Protein AF-A0A1V4AH79-F1 (afdb_monomer_lite)

Structure (mmCIF, N/CA/C/O backbone):
data_AF-A0A1V4AH79-F1
#
_entry.id   AF-A0A1V4AH79-F1
#
loop_
_atom_site.group_PDB
_atom_site.id
_atom_site.type_symbol
_atom_site.label_atom_id
_atom_site.label_alt_id
_atom_site.label_comp_id
_atom_site.label_asym_id
_atom_site.label_entity_id
_atom_site.label_seq_id
_atom_site.pdbx_PDB_ins_code
_atom_site.Cartn_x
_atom_site.Cartn_y
_atom_site.Cartn_z
_atom_site.occupancy
_atom_site.B_iso_or_equiv
_atom_site.auth_seq_id
_atom_site.auth_comp_id
_atom_site.auth_asym_id
_atom_site.auth_atom_id
_atom_site.pdbx_PDB_model_num
ATOM 1 N N . TYR A 1 1 ? -4.009 13.732 8.022 1.00 62.44 1 TYR A N 1
ATOM 2 C CA . TYR A 1 1 ? -5.331 13.112 8.260 1.00 62.44 1 TYR A CA 1
ATOM 3 C C . TYR A 1 1 ? -5.252 11.619 8.585 1.00 62.44 1 TYR A C 1
ATOM 5 O O . TYR A 1 1 ? -5.806 11.231 9.603 1.00 62.44 1 TYR A O 1
ATOM 13 N N . LEU A 1 2 ? -4.530 10.785 7.819 1.00 69.25 2 LEU A N 1
ATOM 14 C CA . LEU A 1 2 ? -4.460 9.327 8.056 1.00 69.25 2 LEU A CA 1
ATOM 15 C C . LEU A 1 2 ? -4.054 8.887 9.489 1.00 69.25 2 LEU A C 1
ATOM 17 O O . LEU A 1 2 ? -4.717 8.007 10.032 1.00 69.25 2 LEU A O 1
ATOM 21 N N . PRO A 1 3 ? -3.061 9.515 10.162 1.00 68.19 3 PRO A N 1
ATOM 22 C CA . PRO A 1 3 ? -2.708 9.145 11.539 1.00 68.19 3 PRO A CA 1
ATOM 23 C C . PRO A 1 3 ? -3.833 9.385 12.555 1.00 68.19 3 PRO A C 1
ATOM 25 O O . PRO A 1 3 ? -3.906 8.702 13.571 1.00 68.19 3 PRO A O 1
ATOM 28 N N . PHE A 1 4 ? -4.704 10.363 12.294 1.00 75.69 4 PHE A N 1
ATOM 29 C CA . PHE A 1 4 ? -5.858 10.644 13.145 1.00 75.69 4 PHE A CA 1
ATOM 30 C C . PHE A 1 4 ? -6.943 9.580 12.949 1.00 75.69 4 PHE A C 1
ATOM 32 O O . PHE A 1 4 ? -7.490 9.090 13.930 1.00 75.69 4 PHE A O 1
ATOM 39 N N . ALA A 1 5 ? -7.170 9.154 11.700 1.00 77.81 5 ALA A N 1
ATOM 40 C CA . ALA A 1 5 ? -8.139 8.111 11.371 1.00 77.81 5 ALA A CA 1
ATOM 41 C C . ALA A 1 5 ? -7.821 6.772 12.057 1.00 77.81 5 ALA A C 1
ATOM 43 O O . ALA A 1 5 ? -8.725 6.138 12.588 1.00 77.81 5 ALA A O 1
ATOM 44 N N . LEU A 1 6 ? -6.543 6.369 12.114 1.00 86.56 6 LEU A N 1
ATOM 45 C CA . LEU A 1 6 ? -6.133 5.141 12.813 1.00 86.56 6 LEU A CA 1
ATOM 46 C C . LEU A 1 6 ? -6.362 5.207 14.328 1.00 86.56 6 LEU A C 1
ATOM 48 O O . LEU A 1 6 ? -6.614 4.181 14.946 1.00 86.56 6 LEU A O 1
ATOM 52 N N . LYS A 1 7 ? -6.287 6.393 14.940 1.00 87.25 7 LYS A N 1
ATOM 53 C CA . LYS A 1 7 ? -6.511 6.564 16.385 1.00 87.25 7 LYS A CA 1
ATOM 54 C C . LYS A 1 7 ? -7.988 6.692 16.757 1.00 87.25 7 LYS A C 1
ATOM 56 O O . LYS A 1 7 ? -8.327 6.518 17.922 1.00 87.25 7 LYS A O 1
ATOM 61 N N . SER A 1 8 ? -8.852 7.020 15.798 1.00 88.19 8 SER A N 1
ATOM 62 C CA . SER A 1 8 ? -10.275 7.278 16.039 1.00 88.19 8 SER A CA 1
ATOM 63 C C . SER A 1 8 ? -11.178 6.061 15.825 1.00 88.19 8 SER A C 1
ATOM 65 O O . SER A 1 8 ? -12.380 6.164 16.051 1.00 88.19 8 SER A O 1
ATOM 67 N N . VAL A 1 9 ? -10.642 4.931 15.351 1.00 90.94 9 VAL A N 1
ATOM 68 C CA . VAL A 1 9 ? -11.420 3.723 15.032 1.00 90.94 9 VAL A CA 1
ATOM 69 C C . VAL A 1 9 ? -10.806 2.477 15.662 1.00 90.94 9 VAL A C 1
ATOM 71 O O . VAL A 1 9 ? -9.594 2.399 15.853 1.00 90.94 9 VAL A O 1
ATOM 74 N N . GLY A 1 10 ? -11.643 1.472 15.937 1.00 93.19 10 GLY A N 1
ATOM 75 C CA . GLY A 1 10 ? -11.175 0.171 16.424 1.00 93.19 10 GLY A CA 1
ATOM 76 C C . GLY A 1 10 ? -10.335 -0.581 15.388 1.00 93.19 10 GLY A C 1
ATOM 77 O O . GLY A 1 10 ? -9.312 -1.152 15.743 1.00 93.19 10 GLY A O 1
ATOM 78 N N . HIS A 1 11 ? -10.729 -0.537 14.109 1.00 94.44 11 HIS A N 1
ATOM 79 C CA . HIS A 1 11 ? -9.986 -1.140 12.998 1.00 94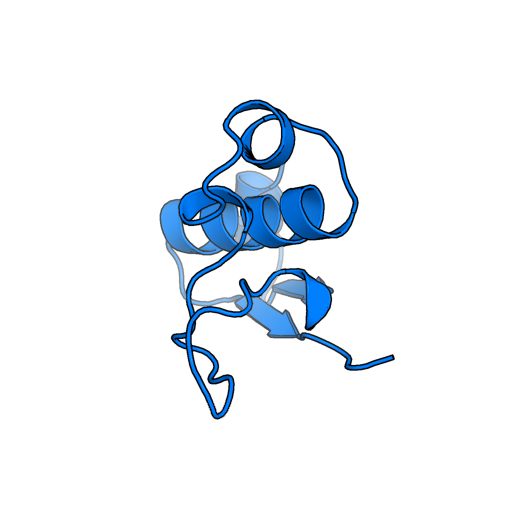.44 11 HIS A CA 1
ATOM 80 C C . HIS A 1 11 ? -10.216 -0.373 11.694 1.00 94.44 11 HIS A C 1
ATOM 82 O O . HIS A 1 11 ? -11.348 0.003 11.388 1.00 94.44 11 HIS A O 1
ATOM 88 N N . TYR A 1 12 ? -9.159 -0.147 10.918 1.00 94.56 12 TYR A N 1
ATOM 89 C CA . TYR A 1 12 ? -9.200 0.606 9.666 1.00 94.56 12 TYR A CA 1
ATOM 90 C C . TYR A 1 12 ? -8.988 -0.300 8.449 1.00 94.56 12 TYR A C 1
ATOM 92 O O . TYR A 1 12 ? -7.984 -1.000 8.339 1.00 94.56 12 TYR A O 1
ATOM 100 N N . ILE A 1 13 ? -9.906 -0.262 7.487 1.00 94.69 13 ILE A N 1
ATOM 101 C CA . ILE A 1 13 ? -9.779 -1.032 6.245 1.00 94.69 13 ILE A CA 1
ATOM 102 C C . ILE A 1 13 ? -9.329 -0.097 5.125 1.00 94.69 13 ILE A C 1
ATOM 104 O O . ILE A 1 13 ? -10.023 0.859 4.782 1.00 94.69 13 ILE A O 1
ATOM 108 N N . TYR A 1 14 ? -8.177 -0.399 4.529 1.00 95.00 14 TYR A N 1
ATOM 109 C CA . TYR A 1 14 ? -7.662 0.312 3.366 1.00 95.00 14 TYR A CA 1
ATOM 110 C C . TYR A 1 14 ? -7.926 -0.478 2.087 1.00 95.00 14 TYR A C 1
ATOM 112 O O . TYR A 1 14 ? -7.416 -1.584 1.903 1.00 95.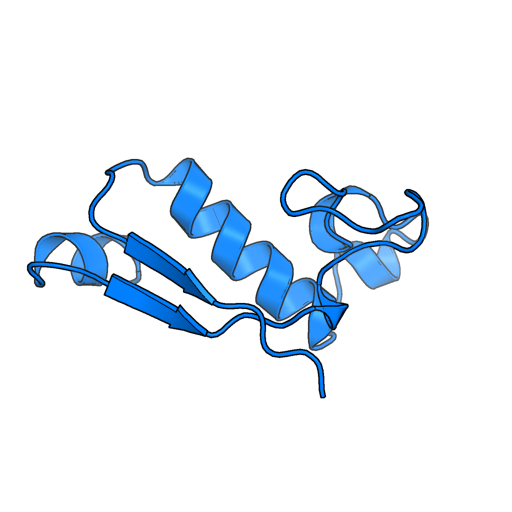00 14 TYR A O 1
ATOM 120 N N . LEU A 1 15 ? -8.700 0.115 1.179 1.00 95.75 15 LEU A N 1
ATOM 121 C CA . LEU A 1 15 ? -8.970 -0.455 -0.138 1.00 95.75 15 LEU A CA 1
ATOM 122 C C . LEU A 1 15 ? -7.864 -0.052 -1.120 1.00 95.75 15 LEU A C 1
ATOM 124 O O . LEU A 1 15 ? -7.869 1.053 -1.677 1.00 95.75 15 LEU A O 1
ATOM 128 N N . SER A 1 16 ? -6.922 -0.966 -1.321 1.00 96.06 16 SER A N 1
ATOM 129 C CA . SER A 1 16 ? -5.851 -0.884 -2.310 1.00 96.06 16 SER A CA 1
ATOM 130 C C . SER A 1 16 ? -6.248 -1.608 -3.609 1.00 96.06 16 SER A C 1
ATOM 132 O O . SER A 1 16 ? -7.430 -1.729 -3.926 1.00 96.06 16 SER A O 1
ATOM 134 N N . SER A 1 17 ? -5.276 -2.048 -4.406 1.00 96.25 17 SER A N 1
ATOM 135 C CA . SER A 1 17 ? -5.476 -2.795 -5.646 1.00 96.25 17 SER A CA 1
ATOM 136 C C . SER A 1 17 ? -4.279 -3.699 -5.926 1.00 96.25 17 SER A C 1
ATOM 138 O O . SER A 1 17 ? -3.148 -3.333 -5.614 1.00 96.25 17 SER A O 1
ATOM 140 N N . TYR A 1 18 ? -4.511 -4.844 -6.578 1.00 95.44 18 TYR A N 1
ATOM 141 C CA . TYR A 1 18 ? -3.427 -5.692 -7.092 1.00 95.44 18 TYR A CA 1
ATOM 142 C C . TYR A 1 18 ? -2.489 -4.934 -8.051 1.00 95.44 18 TYR A C 1
ATOM 144 O O . TYR A 1 18 ? -1.304 -5.242 -8.119 1.00 95.44 18 TYR A O 1
ATOM 152 N N . ARG A 1 19 ? -2.992 -3.893 -8.738 1.00 96.06 19 ARG A N 1
ATOM 153 C CA . ARG A 1 19 ? -2.208 -3.066 -9.670 1.00 96.06 19 ARG A CA 1
ATOM 154 C C . ARG A 1 19 ? -1.102 -2.264 -8.992 1.00 96.06 19 ARG A C 1
ATOM 156 O O . ARG A 1 19 ? -0.288 -1.687 -9.696 1.00 96.06 19 ARG A O 1
ATOM 163 N N . ALA A 1 20 ? -1.086 -2.189 -7.659 1.00 96.88 20 ALA A N 1
ATOM 164 C CA . ALA A 1 20 ? -0.019 -1.528 -6.917 1.00 96.88 20 ALA A CA 1
ATOM 165 C C . ALA A 1 20 ? 1.306 -2.311 -6.957 1.00 96.88 20 ALA A C 1
ATOM 167 O O . ALA A 1 20 ? 2.356 -1.711 -6.721 1.00 96.88 20 ALA A O 1
ATOM 168 N N . TYR A 1 21 ? 1.265 -3.616 -7.247 1.00 96.94 21 TYR A N 1
ATOM 169 C CA . TYR A 1 21 ? 2.456 -4.450 -7.374 1.00 96.94 21 TYR A CA 1
ATOM 170 C C . TYR A 1 21 ? 3.203 -4.192 -8.679 1.00 96.94 21 TYR A C 1
ATOM 172 O O . TYR A 1 21 ? 2.599 -3.955 -9.724 1.00 96.94 21 TYR A O 1
ATOM 180 N N . ASP A 1 22 ? 4.527 -4.266 -8.601 1.00 96.25 22 ASP A N 1
ATOM 181 C CA . ASP A 1 22 ? 5.404 -4.280 -9.763 1.00 96.25 22 ASP A CA 1
ATOM 182 C C . ASP A 1 22 ? 5.541 -5.710 -10.302 1.00 96.25 22 ASP A C 1
ATOM 184 O O . ASP A 1 22 ? 5.512 -6.695 -9.561 1.00 96.25 22 ASP A O 1
ATOM 188 N N . ASN A 1 23 ? 5.729 -5.827 -11.610 1.00 94.31 23 ASN A N 1
ATOM 189 C CA . ASN A 1 23 ? 5.784 -7.089 -12.337 1.00 94.31 23 ASN A CA 1
ATOM 190 C C . ASN A 1 23 ? 7.184 -7.732 -12.283 1.00 94.31 23 ASN A C 1
ATOM 192 O O . ASN A 1 23 ? 7.691 -8.233 -13.28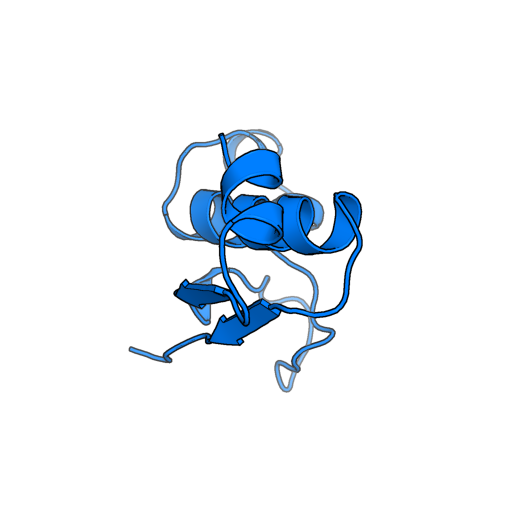4 1.00 94.31 23 ASN A O 1
ATOM 196 N N . LYS A 1 24 ? 7.843 -7.654 -11.121 1.00 94.62 24 LYS A N 1
ATOM 197 C CA . LYS A 1 24 ? 9.222 -8.127 -10.902 1.00 94.62 24 LYS A CA 1
ATOM 198 C C . LYS A 1 24 ? 9.301 -9.474 -10.180 1.00 94.62 24 LYS A C 1
ATOM 200 O O . LYS A 1 24 ? 10.369 -10.077 -10.149 1.00 94.62 24 LYS A O 1
ATOM 205 N N . GLU A 1 25 ? 8.198 -9.952 -9.605 1.00 95.69 25 GLU A N 1
ATOM 206 C CA . GLU A 1 25 ? 8.123 -11.232 -8.891 1.00 95.69 25 GLU A CA 1
ATOM 207 C C . GLU A 1 25 ? 6.958 -12.081 -9.416 1.00 95.69 25 GLU A C 1
ATOM 209 O O . GLU A 1 25 ? 5.845 -11.585 -9.599 1.00 95.69 25 GLU A O 1
ATOM 214 N N . HIS A 1 26 ? 7.214 -13.377 -9.630 1.00 95.19 26 HIS A N 1
ATOM 215 C CA . HIS A 1 26 ? 6.229 -14.344 -10.109 1.00 95.19 26 HIS A CA 1
ATOM 216 C C . HIS A 1 26 ? 6.332 -15.671 -9.328 1.00 95.19 26 HIS A C 1
ATOM 218 O O . HIS A 1 26 ? 7.413 -16.260 -9.290 1.00 95.19 26 HIS A O 1
ATOM 224 N N . PRO A 1 27 ? 5.233 -16.188 -8.743 1.00 93.81 27 PRO A N 1
ATOM 225 C CA . PRO A 1 27 ? 3.917 -15.551 -8.653 1.00 93.81 27 PRO A CA 1
ATOM 226 C C . PRO A 1 27 ? 3.952 -14.290 -7.777 1.00 93.81 27 PRO A C 1
ATOM 228 O O . PRO A 1 27 ? 4.777 -14.194 -6.873 1.00 93.81 27 PRO A O 1
ATOM 231 N N . VAL A 1 28 ? 3.039 -13.349 -8.034 1.00 94.88 28 VAL A N 1
ATOM 232 C CA . VAL A 1 28 ? 2.863 -12.157 -7.188 1.00 94.88 28 VAL A CA 1
ATOM 233 C C . VAL A 1 28 ? 2.370 -12.590 -5.805 1.00 94.88 28 VAL A C 1
ATOM 235 O O . VAL A 1 28 ? 1.463 -13.416 -5.695 1.00 94.88 28 VAL A O 1
ATOM 238 N N . ARG A 1 29 ? 2.972 -12.030 -4.756 1.00 95.31 29 ARG A N 1
ATOM 239 C CA . ARG A 1 29 ? 2.699 -12.301 -3.338 1.00 95.31 29 ARG A CA 1
ATOM 240 C C . ARG A 1 29 ? 2.438 -11.000 -2.590 1.00 95.31 29 ARG A C 1
ATOM 242 O O . ARG A 1 29 ? 2.748 -9.911 -3.065 1.00 95.31 29 ARG A O 1
ATOM 249 N N . GLU A 1 30 ? 1.949 -11.088 -1.359 1.00 93.62 30 GLU A N 1
ATOM 250 C CA . GLU A 1 30 ? 1.715 -9.910 -0.522 1.00 93.62 30 GLU A CA 1
ATOM 251 C C . GLU A 1 30 ? 3.002 -9.151 -0.170 1.00 93.62 30 GLU A C 1
ATOM 253 O O . GLU A 1 30 ? 2.947 -7.954 0.132 1.00 93.62 30 GLU A O 1
ATOM 258 N N . SER A 1 31 ? 4.140 -9.849 -0.230 1.00 94.31 31 SER A N 1
ATOM 259 C CA . SER A 1 31 ? 5.499 -9.327 -0.069 1.00 94.31 31 SER A CA 1
ATOM 260 C C . SER A 1 31 ? 6.093 -8.733 -1.344 1.00 94.31 31 SER A C 1
ATOM 262 O O . SER A 1 31 ? 7.187 -8.173 -1.279 1.00 94.31 31 SER A O 1
ATOM 264 N N . SER A 1 32 ? 5.416 -8.871 -2.486 1.00 96.38 32 SER A N 1
ATOM 265 C CA . SER A 1 32 ? 5.943 -8.402 -3.760 1.00 96.38 32 SER A CA 1
ATOM 266 C C . SER A 1 32 ? 6.123 -6.887 -3.773 1.00 96.38 32 SER A C 1
ATOM 268 O O . SER A 1 32 ? 5.393 -6.151 -3.096 1.00 96.38 32 SER A O 1
ATOM 270 N N . PRO A 1 33 ? 7.120 -6.403 -4.526 1.00 96.56 33 PRO A N 1
ATOM 271 C CA . PRO A 1 33 ? 7.472 -4.996 -4.525 1.00 96.56 33 PRO A CA 1
ATOM 272 C C . PRO A 1 33 ? 6.329 -4.134 -5.072 1.00 96.56 33 PRO A C 1
ATOM 274 O O . PRO A 1 33 ? 5.625 -4.517 -6.004 1.00 96.56 33 PRO A O 1
ATOM 277 N N . LEU A 1 34 ? 6.145 -2.949 -4.486 1.00 96.94 34 LEU A N 1
ATOM 278 C CA . LEU A 1 34 ? 5.164 -1.968 -4.951 1.00 96.94 34 LEU A CA 1
ATOM 279 C C . LEU A 1 34 ? 5.780 -1.054 -6.012 1.00 96.94 34 LEU A C 1
ATOM 281 O O . LEU A 1 34 ? 6.938 -0.642 -5.884 1.00 96.94 34 LEU A O 1
ATOM 285 N N . LEU A 1 35 ? 4.990 -0.648 -7.006 1.00 97.00 35 LEU A N 1
ATOM 286 C CA . LEU A 1 35 ? 5.422 0.264 -8.073 1.00 97.00 35 LEU A CA 1
ATOM 287 C C . LEU A 1 35 ? 5.933 1.603 -7.537 1.00 97.00 35 LEU A C 1
ATOM 289 O O . LEU A 1 35 ? 6.853 2.172 -8.112 1.00 97.00 35 LEU A O 1
ATOM 293 N N . CYS A 1 36 ? 5.389 2.091 -6.417 1.00 96.19 36 CYS A N 1
ATOM 294 C CA . CYS A 1 36 ? 5.847 3.338 -5.801 1.00 96.19 36 CYS A CA 1
ATOM 295 C C . CYS A 1 36 ? 7.310 3.291 -5.327 1.00 96.19 36 CYS A C 1
ATOM 297 O O . CYS A 1 36 ? 7.937 4.340 -5.213 1.00 96.19 36 CYS A O 1
ATOM 299 N N . ASP A 1 37 ? 7.852 2.096 -5.078 1.00 94.44 37 ASP A N 1
ATOM 300 C CA . ASP A 1 37 ? 9.225 1.902 -4.605 1.00 94.44 37 ASP A CA 1
ATOM 301 C C . ASP A 1 37 ? 10.140 1.309 -5.677 1.00 94.44 37 ASP A C 1
ATOM 303 O O . ASP A 1 37 ? 11.314 1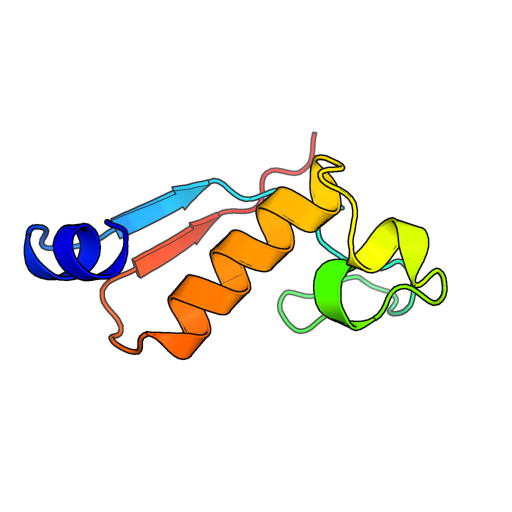.670 -5.756 1.00 94.44 37 ASP A O 1
ATOM 307 N N . SER A 1 38 ? 9.604 0.418 -6.509 1.00 96.25 38 SER A N 1
ATOM 308 C CA . SER A 1 38 ? 10.403 -0.454 -7.372 1.00 96.25 38 SER A CA 1
ATOM 309 C C . SER A 1 38 ? 10.379 -0.101 -8.852 1.00 96.25 38 SER A C 1
ATOM 311 O O . SER A 1 38 ? 11.280 -0.551 -9.556 1.00 96.25 38 SER A O 1
ATOM 313 N N . ALA A 1 39 ? 9.439 0.724 -9.329 1.00 96.50 39 ALA A N 1
ATOM 314 C CA . ALA A 1 39 ? 9.371 1.037 -10.752 1.00 96.50 39 ALA A CA 1
ATOM 315 C C . ALA A 1 39 ? 10.649 1.738 -11.246 1.00 96.50 39 ALA A C 1
ATOM 317 O O . ALA A 1 39 ? 11.118 2.715 -10.655 1.00 96.50 39 ALA A O 1
ATOM 318 N N . ASP A 1 40 ? 11.191 1.273 -12.373 1.00 96.44 40 ASP A N 1
ATOM 319 C CA . ASP A 1 40 ? 12.451 1.800 -12.919 1.00 96.44 40 ASP A CA 1
ATOM 320 C C . ASP A 1 40 ? 12.300 3.262 -13.367 1.00 96.44 40 ASP A C 1
ATOM 322 O O . ASP A 1 40 ? 13.187 4.097 -13.170 1.00 96.44 40 ASP A O 1
ATOM 326 N N . SER A 1 41 ? 11.120 3.605 -13.890 1.00 96.50 41 SER A N 1
ATOM 327 C CA . SER A 1 41 ? 10.769 4.976 -14.246 1.00 96.50 41 SER A CA 1
ATOM 328 C C . SER A 1 41 ? 10.577 5.838 -12.997 1.00 96.50 41 SER A C 1
ATOM 330 O O . SER A 1 41 ? 9.615 5.688 -12.241 1.00 96.50 41 SER A O 1
ATOM 332 N N . VAL A 1 42 ? 11.477 6.807 -12.810 1.00 95.75 42 VAL A N 1
ATOM 333 C CA . VAL A 1 42 ? 11.359 7.853 -11.778 1.00 95.75 42 VAL A CA 1
ATOM 334 C C . VAL A 1 42 ? 10.087 8.680 -11.980 1.00 95.75 42 VAL A C 1
ATOM 336 O O . VAL A 1 42 ? 9.446 9.059 -11.001 1.00 95.75 42 VAL A O 1
ATOM 339 N N . LEU A 1 43 ? 9.705 8.933 -13.237 1.00 96.69 43 LEU A N 1
ATOM 340 C CA . LEU A 1 43 ? 8.464 9.637 -13.563 1.00 96.69 43 LEU A CA 1
ATOM 341 C C . LEU A 1 43 ? 7.252 8.847 -13.070 1.00 96.69 43 LEU A C 1
ATOM 343 O O . LEU A 1 43 ? 6.397 9.422 -12.408 1.00 96.69 43 LEU A O 1
ATOM 347 N N . LEU A 1 44 ? 7.219 7.529 -13.300 1.00 95.12 44 LEU A N 1
ATOM 348 C CA . LEU A 1 44 ? 6.138 6.676 -12.804 1.00 95.12 44 LEU A CA 1
ATOM 349 C C . LEU A 1 44 ? 6.108 6.662 -11.272 1.00 95.12 44 LEU A C 1
ATOM 351 O O . LEU A 1 44 ? 5.066 6.947 -10.691 1.00 95.12 44 LEU A O 1
ATOM 355 N N . ARG A 1 45 ? 7.247 6.421 -10.604 1.00 95.19 45 ARG A N 1
ATOM 356 C CA . ARG A 1 45 ? 7.323 6.404 -9.128 1.00 95.19 45 ARG A CA 1
ATOM 357 C C . ARG A 1 45 ? 6.811 7.685 -8.482 1.00 95.19 45 ARG A C 1
ATOM 359 O O . ARG A 1 45 ? 6.251 7.626 -7.387 1.00 95.19 45 ARG A O 1
ATOM 366 N N . ASN A 1 46 ? 6.993 8.820 -9.154 1.00 94.19 46 ASN A N 1
ATOM 367 C CA . ASN A 1 46 ? 6.573 10.140 -8.687 1.00 94.19 46 ASN A CA 1
ATOM 368 C C . ASN A 1 46 ? 5.233 10.616 -9.273 1.00 94.19 46 ASN A C 1
ATOM 370 O O . ASN A 1 46 ? 4.734 11.651 -8.847 1.00 94.19 46 ASN A O 1
ATOM 374 N N . SER A 1 47 ? 4.612 9.849 -10.167 1.00 95.25 47 SER A N 1
ATOM 375 C CA . SER A 1 47 ? 3.301 10.169 -10.740 1.00 95.25 47 SER A CA 1
ATOM 376 C C . SER A 1 47 ? 2.161 10.007 -9.731 1.00 95.25 47 SER A C 1
ATOM 378 O O . SER A 1 47 ? 2.333 9.417 -8.659 1.00 95.25 47 SER A O 1
ATOM 380 N N . ASP A 1 48 ? 0.980 10.487 -10.112 1.00 94.81 48 ASP A N 1
ATOM 381 C CA . ASP A 1 48 ? -0.286 10.203 -9.432 1.00 94.81 48 ASP A CA 1
ATOM 382 C C . ASP A 1 48 ? -1.090 9.106 -10.145 1.00 94.81 48 ASP A C 1
ATOM 384 O O . ASP A 1 48 ? -2.308 9.005 -9.978 1.00 94.81 48 ASP A O 1
ATOM 388 N N . ASP A 1 49 ? -0.410 8.249 -10.918 1.00 96.81 49 ASP A N 1
ATOM 389 C CA . ASP A 1 49 ? -1.043 7.077 -11.509 1.00 96.81 49 ASP A CA 1
ATOM 390 C C . ASP A 1 49 ? -1.686 6.223 -10.421 1.00 96.81 49 ASP A C 1
ATOM 392 O O . ASP A 1 49 ? -1.123 5.994 -9.345 1.00 96.81 49 ASP A O 1
ATOM 396 N N . TYR A 1 50 ? -2.875 5.709 -10.731 1.00 95.69 50 TYR A N 1
ATOM 397 C CA . TYR A 1 50 ? -3.721 4.978 -9.792 1.00 95.69 50 TYR A CA 1
ATOM 398 C C . TYR A 1 50 ? -2.955 3.906 -8.998 1.00 95.69 50 TYR A C 1
ATOM 400 O O . TYR A 1 50 ? -3.065 3.833 -7.773 1.00 95.69 50 TYR A O 1
ATOM 408 N N . SER A 1 51 ? -2.138 3.104 -9.683 1.00 95.88 51 SER A N 1
ATOM 409 C CA . SER A 1 51 ? -1.324 2.045 -9.081 1.00 95.88 51 SER A CA 1
ATOM 410 C C . SER A 1 51 ? -0.326 2.564 -8.044 1.00 95.88 51 SER A C 1
ATOM 412 O O . SER A 1 51 ? -0.199 2.008 -6.951 1.00 95.88 51 SER A O 1
ATOM 414 N N . VAL A 1 52 ? 0.358 3.661 -8.370 1.00 97.50 52 VAL A N 1
ATOM 415 C CA . VAL A 1 52 ? 1.365 4.293 -7.511 1.00 97.50 52 VAL A CA 1
ATOM 416 C C . VAL A 1 52 ? 0.686 4.982 -6.333 1.00 97.50 52 VAL A C 1
ATOM 418 O O . VAL A 1 52 ? 1.126 4.822 -5.194 1.00 97.50 52 VAL A O 1
ATOM 421 N N . TYR A 1 53 ? -0.432 5.670 -6.579 1.00 96.50 53 TYR A N 1
ATOM 422 C CA . TYR A 1 53 ? -1.252 6.289 -5.542 1.00 96.50 53 TYR A CA 1
ATOM 423 C C . TYR A 1 53 ? -1.720 5.266 -4.494 1.00 96.50 53 TYR A C 1
ATOM 425 O O . TYR A 1 53 ? -1.566 5.495 -3.290 1.00 96.50 53 TYR A O 1
ATOM 433 N N . LYS A 1 54 ? -2.227 4.102 -4.931 1.00 96.25 54 LYS A N 1
ATOM 434 C CA . LYS A 1 54 ? -2.615 3.010 -4.023 1.00 96.25 54 LYS A CA 1
ATOM 435 C C . LYS A 1 54 ? -1.420 2.455 -3.245 1.00 96.25 54 LYS A C 1
ATOM 437 O O . LYS A 1 54 ? -1.501 2.343 -2.023 1.00 96.25 54 LYS A O 1
ATOM 442 N N . GLY A 1 55 ? -0.292 2.198 -3.913 1.00 96.69 55 GLY A N 1
ATOM 443 C CA . GLY A 1 55 ? 0.933 1.720 -3.260 1.00 96.69 55 GLY A CA 1
ATOM 444 C C . GLY A 1 55 ? 1.460 2.676 -2.180 1.00 96.69 55 GLY A C 1
ATOM 445 O O . GLY A 1 55 ? 1.799 2.247 -1.075 1.00 96.69 55 GLY A O 1
ATOM 446 N N . ARG A 1 56 ? 1.441 3.992 -2.440 1.00 95.69 56 ARG A N 1
ATOM 447 C CA . ARG A 1 56 ? 1.839 5.010 -1.451 1.00 95.69 56 ARG A CA 1
ATOM 448 C C . ARG A 1 56 ? 0.959 4.983 -0.205 1.00 95.69 56 ARG A C 1
ATOM 450 O O . ARG A 1 56 ? 1.486 5.072 0.902 1.00 95.69 56 ARG A O 1
ATOM 457 N N . GLY A 1 57 ? -0.358 4.836 -0.359 1.00 94.44 57 GLY A N 1
ATOM 458 C CA . GLY A 1 57 ? -1.272 4.736 0.782 1.00 94.44 57 GLY A CA 1
ATOM 459 C C . GLY A 1 57 ? -0.945 3.550 1.691 1.00 94.44 57 GLY A C 1
ATOM 460 O O . GLY A 1 57 ? -0.901 3.701 2.913 1.00 94.44 57 GLY A O 1
ATOM 461 N N . GLU A 1 58 ? -0.605 2.399 1.107 1.00 95.06 58 GLU A N 1
ATOM 462 C CA . GLU A 1 58 ? -0.142 1.248 1.884 1.00 95.06 58 GLU A CA 1
ATOM 463 C C . GLU A 1 58 ? 1.168 1.519 2.626 1.00 95.06 58 GLU A C 1
ATOM 465 O O . GLU A 1 58 ? 1.329 1.113 3.777 1.00 95.06 58 GLU A O 1
ATOM 470 N N . LYS A 1 59 ? 2.118 2.191 1.968 1.00 94.12 59 LYS A N 1
ATOM 471 C CA . LYS A 1 59 ? 3.412 2.531 2.566 1.00 94.12 59 LYS A CA 1
ATOM 472 C C . LYS A 1 59 ? 3.240 3.454 3.768 1.00 94.12 59 LYS A C 1
ATOM 474 O O . LYS A 1 59 ? 3.880 3.243 4.793 1.00 94.12 59 LYS A O 1
ATOM 479 N N . ILE A 1 60 ? 2.335 4.427 3.671 1.00 92.56 60 ILE A N 1
ATOM 480 C CA . ILE A 1 60 ? 2.007 5.324 4.781 1.00 92.56 60 ILE A CA 1
ATOM 481 C C . ILE A 1 60 ? 1.441 4.525 5.967 1.00 92.56 60 ILE A C 1
ATOM 483 O O . ILE A 1 60 ? 1.887 4.738 7.090 1.00 92.56 60 ILE A O 1
ATOM 487 N N . LEU A 1 61 ? 0.518 3.582 5.740 1.00 92.69 61 LEU A N 1
ATOM 488 C CA . LEU A 1 61 ? -0.024 2.729 6.812 1.00 92.69 61 LEU A CA 1
ATOM 489 C C . LEU A 1 61 ? 1.060 1.875 7.479 1.00 92.69 61 LEU A C 1
ATOM 491 O O . LEU A 1 61 ? 1.137 1.831 8.705 1.00 92.69 61 LEU A O 1
ATOM 495 N N . ARG A 1 62 ? 1.944 1.263 6.680 1.00 91.50 62 ARG A N 1
ATOM 496 C CA . ARG A 1 62 ? 3.089 0.495 7.191 1.00 91.50 62 ARG A CA 1
ATOM 497 C C . ARG A 1 62 ? 4.066 1.363 7.996 1.00 91.50 62 ARG A C 1
ATOM 499 O O . ARG A 1 62 ? 4.641 0.874 8.960 1.00 91.50 62 ARG A O 1
ATOM 506 N N . TYR A 1 63 ? 4.249 2.631 7.618 1.00 91.56 63 TYR A N 1
ATOM 507 C CA . TYR A 1 63 ? 5.196 3.546 8.264 1.00 91.56 63 TYR A CA 1
ATOM 508 C C . TYR A 1 63 ? 4.651 4.218 9.532 1.00 91.56 63 TYR A C 1
ATOM 510 O O . TYR A 1 63 ? 5.399 4.409 10.486 1.00 91.56 63 TYR A O 1
ATOM 518 N N . ILE A 1 64 ? 3.361 4.580 9.568 1.00 87.38 64 ILE A N 1
ATOM 519 C CA . ILE A 1 64 ? 2.734 5.214 10.746 1.00 87.38 64 ILE A CA 1
ATOM 520 C C . ILE A 1 64 ? 2.778 4.286 11.973 1.00 87.38 64 ILE A C 1
ATOM 522 O O . ILE A 1 64 ? 2.802 4.770 13.106 1.00 87.38 64 ILE A O 1
ATOM 526 N N . GLY A 1 65 ? 2.821 2.970 11.749 1.00 74.94 65 GLY A N 1
ATOM 527 C CA . GLY A 1 65 ? 2.795 1.969 12.807 1.00 74.94 65 GLY A CA 1
ATOM 52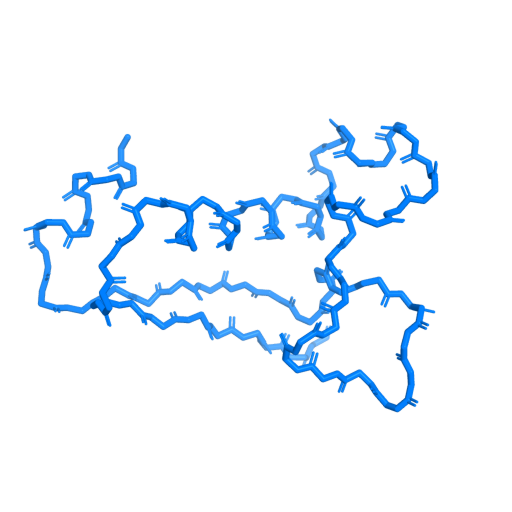8 C C . GLY A 1 65 ? 1.391 1.749 13.377 1.00 74.94 65 GLY A C 1
ATOM 529 O O . GLY A 1 65 ? 0.427 2.425 13.016 1.00 74.94 65 GLY A O 1
ATOM 530 N N . GLY A 1 66 ? 1.275 0.764 14.268 1.00 83.12 66 GLY A N 1
ATOM 531 C CA . GLY A 1 66 ? -0.009 0.264 14.761 1.00 83.12 66 GLY A CA 1
ATOM 532 C C . GLY A 1 66 ? -0.525 -0.913 13.935 1.00 83.12 66 GLY A C 1
ATOM 533 O O . GLY A 1 66 ? -0.205 -1.050 12.757 1.00 83.12 66 GLY A O 1
ATOM 534 N N . ASN A 1 67 ? -1.314 -1.774 14.578 1.00 87.44 67 ASN A N 1
ATOM 535 C CA . ASN A 1 67 ? -1.748 -3.058 14.012 1.00 87.44 67 ASN A CA 1
ATOM 536 C C . ASN A 1 67 ? -3.262 -3.095 13.741 1.00 87.44 67 ASN A C 1
ATOM 538 O O . ASN A 1 67 ? -3.798 -4.128 13.352 1.00 87.44 67 ASN A O 1
ATOM 542 N N . ASN A 1 68 ? -3.963 -1.980 13.961 1.00 94.06 68 ASN A N 1
ATOM 543 C CA . ASN A 1 68 ? -5.412 -1.867 13.817 1.00 94.06 68 ASN A CA 1
ATOM 544 C C . ASN A 1 68 ? -5.822 -1.459 12.396 1.00 94.06 68 ASN A C 1
ATOM 546 O O . ASN A 1 68 ? -6.667 -0.584 12.196 1.00 94.06 68 ASN A O 1
ATOM 550 N N . TRP A 1 69 ? -5.193 -2.066 11.393 1.00 95.00 69 TRP A N 1
ATOM 551 C CA . TRP A 1 69 ? -5.578 -1.869 10.007 1.00 95.00 69 TRP A CA 1
ATOM 552 C C . TRP A 1 69 ? -5.404 -3.132 9.171 1.00 95.00 69 TRP A C 1
ATOM 554 O O . TRP A 1 69 ? -4.638 -4.037 9.496 1.00 95.00 69 TRP A O 1
ATOM 564 N N 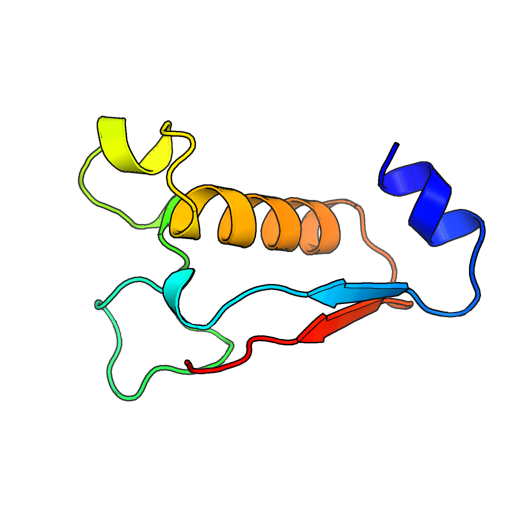. THR A 1 70 ? -6.125 -3.196 8.057 1.00 95.75 70 THR A N 1
ATOM 565 C CA . THR A 1 70 ? -5.974 -4.247 7.047 1.00 95.75 70 THR A CA 1
ATOM 566 C C . THR A 1 70 ? -6.016 -3.628 5.662 1.00 95.75 70 THR A C 1
ATOM 568 O O . THR A 1 70 ? -6.883 -2.809 5.362 1.00 95.75 70 THR A O 1
ATOM 571 N N . ILE A 1 71 ? -5.073 -4.028 4.810 1.00 96.19 71 ILE A N 1
ATOM 572 C CA . ILE A 1 71 ? -5.054 -3.648 3.399 1.00 96.19 71 ILE A CA 1
ATOM 573 C C . ILE A 1 71 ? -5.728 -4.758 2.595 1.00 96.19 71 ILE A C 1
ATOM 575 O O . ILE A 1 71 ? -5.301 -5.908 2.660 1.00 96.19 71 ILE A O 1
ATOM 579 N N . ILE A 1 72 ? -6.739 -4.402 1.806 1.00 96.88 72 ILE A N 1
ATOM 580 C CA . ILE A 1 72 ? -7.410 -5.305 0.865 1.00 96.88 72 ILE A CA 1
ATOM 581 C C . ILE A 1 72 ? -7.016 -4.895 -0.555 1.00 96.88 72 ILE A C 1
ATOM 583 O O . ILE A 1 72 ? -7.061 -3.712 -0.889 1.00 96.88 72 ILE A O 1
ATOM 587 N N . ARG A 1 73 ? -6.640 -5.861 -1.399 1.00 96.62 73 ARG A N 1
ATOM 588 C CA . ARG A 1 73 ? -6.232 -5.642 -2.799 1.00 96.62 73 ARG A CA 1
ATOM 589 C C . ARG A 1 73 ? -7.121 -6.451 -3.741 1.00 96.62 73 ARG A C 1
ATOM 591 O O . ARG A 1 73 ? -6.753 -7.565 -4.101 1.00 96.62 73 ARG A O 1
ATOM 598 N N . PRO A 1 74 ? -8.287 -5.926 -4.144 1.00 94.94 74 PRO A N 1
ATOM 599 C CA . PRO A 1 74 ? -9.111 -6.587 -5.146 1.00 94.94 74 PRO A CA 1
ATOM 600 C C . PRO A 1 74 ? -8.340 -6.734 -6.463 1.00 94.94 74 PRO A C 1
ATOM 602 O O . PRO A 1 74 ? -7.618 -5.810 -6.859 1.00 94.94 74 PRO A O 1
ATOM 605 N N . ALA A 1 75 ? -8.513 -7.880 -7.121 1.00 90.00 75 ALA A N 1
ATOM 606 C CA . ALA A 1 75 ? -8.040 -8.143 -8.474 1.00 90.00 75 ALA A CA 1
ATOM 607 C C . ALA A 1 75 ? -9.216 -7.985 -9.447 1.00 90.00 75 ALA A C 1
ATOM 609 O O . ALA A 1 75 ? -10.162 -8.769 -9.387 1.00 90.00 75 ALA A O 1
ATOM 610 N N . ILE A 1 76 ? -9.183 -6.920 -10.257 1.00 74.69 76 ILE A N 1
ATOM 611 C CA . ILE A 1 76 ? -10.232 -6.539 -11.221 1.00 74.69 76 ILE A CA 1
ATOM 612 C C . ILE A 1 76 ? -9.593 -6.076 -12.530 1.00 74.69 76 ILE A C 1
ATOM 614 O O . ILE A 1 76 ? -8.719 -5.169 -12.489 1.00 74.69 76 ILE A O 1
#

Radius of gyration: 12.92 Å; chains: 1; bounding box: 24×29×31 Å

Sequence (76 aa):
YLPFALKSVGHYIYLSSYRAYDNKEHPVRESSPLLCDSADSVLLRNSDDYSVYKGRGEKILRYIGGNNWTIIRPAI

Foldseek 3Di:
DVLVVLVVDQAAEAEAAPLQADPPDPPDDPPGDGCLPDPPDPCSVPDPPRSNVRNVVVVCVVVSDDDRYDYDHDYD

Secondary structure (DSSP, 8-state):
-HHHHHHSSS-EEEE--GGGB-TTSSS--TTSPBHHHH-S-HHHHHS--HHHHHHHHHHHHHHH--S-EEEE----

pLDDT: mean 92.36, std 7.24, range [62.44, 97.5]